Protein AF-A0A7H4MP74-F1 (afdb_monomer)

Organism: Klebsiella variicola (NCBI:txid244366)

Structure (mmCIF, N/CA/C/O backbone):
data_AF-A0A7H4MP74-F1
#
_entry.id   AF-A0A7H4MP74-F1
#
loop_
_atom_site.group_PDB
_atom_site.id
_atom_site.type_symbol
_atom_site.label_atom_id
_atom_site.label_alt_id
_atom_site.label_comp_id
_atom_site.label_asym_id
_atom_site.label_entity_id
_atom_site.label_seq_id
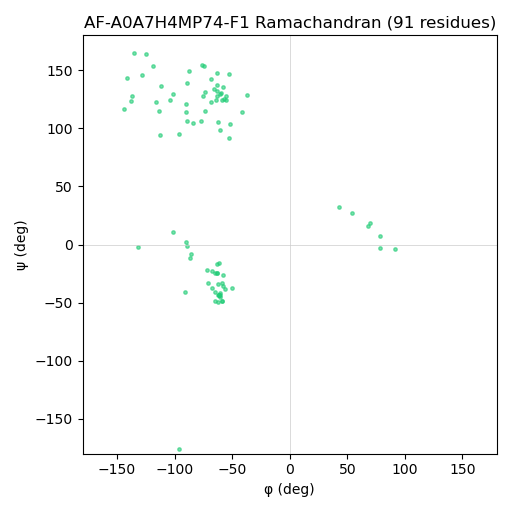_atom_site.pdbx_PDB_ins_code
_atom_site.Cartn_x
_atom_site.Cartn_y
_atom_site.Cartn_z
_atom_site.occupancy
_atom_site.B_iso_or_equiv
_atom_site.auth_seq_id
_atom_site.auth_comp_id
_atom_site.auth_asym_id
_atom_site.auth_atom_id
_atom_site.pdbx_PDB_model_num
ATOM 1 N N . MET A 1 1 ? -16.437 -9.716 -0.133 1.00 67.81 1 MET A N 1
ATOM 2 C CA . MET A 1 1 ? -15.477 -10.767 0.270 1.00 67.81 1 MET A CA 1
ATOM 3 C C . MET A 1 1 ? -14.172 -10.491 -0.451 1.00 67.81 1 MET A C 1
ATOM 5 O O . MET A 1 1 ? -14.214 -10.281 -1.657 1.00 67.81 1 MET A O 1
ATOM 9 N N . PHE A 1 2 ? -13.059 -10.402 0.277 1.00 82.44 2 PHE A N 1
ATOM 10 C CA . PHE A 1 2 ? -11.739 -10.171 -0.312 1.00 82.44 2 PHE A CA 1
ATOM 11 C C . PHE A 1 2 ? -11.361 -11.349 -1.222 1.00 82.44 2 PHE A C 1
ATOM 13 O O . PHE A 1 2 ? -11.455 -12.498 -0.795 1.00 82.44 2 PHE A O 1
ATOM 20 N N . ASN A 1 3 ? -10.973 -11.070 -2.471 1.00 86.75 3 ASN A N 1
ATOM 21 C CA . ASN A 1 3 ? -10.550 -12.086 -3.434 1.00 86.75 3 ASN A CA 1
ATOM 22 C C . ASN A 1 3 ? -9.049 -11.922 -3.741 1.00 86.75 3 ASN A C 1
ATOM 24 O O . ASN A 1 3 ? -8.703 -11.135 -4.627 1.00 86.75 3 ASN A O 1
ATOM 28 N N . PRO A 1 4 ? -8.155 -12.651 -3.047 1.00 86.00 4 PRO A N 1
ATOM 29 C CA . PRO A 1 4 ? -6.718 -12.547 -3.287 1.00 86.00 4 PRO A CA 1
ATOM 30 C C . PRO A 1 4 ? -6.311 -12.994 -4.699 1.00 86.00 4 PRO A C 1
ATOM 32 O O . PRO A 1 4 ? -5.301 -12.516 -5.219 1.00 86.00 4 PRO A O 1
ATOM 35 N N . ASP A 1 5 ? -7.097 -13.852 -5.358 1.00 90.94 5 ASP A N 1
ATOM 36 C CA . ASP A 1 5 ? -6.767 -14.348 -6.697 1.00 90.94 5 ASP A CA 1
ATOM 37 C C . ASP A 1 5 ? -6.826 -13.250 -7.769 1.00 90.94 5 ASP A C 1
ATOM 39 O O . ASP A 1 5 ? -6.099 -13.343 -8.761 1.00 90.94 5 ASP A O 1
ATOM 43 N N . LYS A 1 6 ? -7.571 -12.153 -7.532 1.00 90.25 6 LYS A N 1
ATOM 44 C CA . LYS A 1 6 ? -7.562 -10.936 -8.374 1.00 90.25 6 LYS A CA 1
ATOM 45 C C . LYS A 1 6 ? -6.135 -10.448 -8.634 1.00 90.25 6 LYS A C 1
ATOM 47 O O . LYS A 1 6 ? -5.827 -9.991 -9.732 1.00 90.25 6 LYS A O 1
ATOM 52 N N . TYR A 1 7 ? -5.246 -10.553 -7.646 1.00 88.94 7 TYR A N 1
ATOM 53 C CA . TYR A 1 7 ? -3.905 -9.979 -7.746 1.00 88.94 7 TYR A CA 1
ATOM 54 C C . TYR A 1 7 ? -2.883 -10.889 -8.430 1.00 88.94 7 TYR A C 1
ATOM 56 O O . TYR A 1 7 ? -1.786 -10.439 -8.757 1.00 88.94 7 TYR A O 1
ATOM 64 N N . ARG A 1 8 ? -3.236 -12.150 -8.709 1.00 88.19 8 ARG A N 1
ATOM 65 C CA . ARG A 1 8 ? -2.357 -13.091 -9.427 1.00 88.19 8 ARG A CA 1
ATOM 66 C C . ARG A 1 8 ? -2.229 -12.753 -10.914 1.00 88.19 8 ARG A C 1
ATOM 68 O O . ARG A 1 8 ? -1.252 -13.149 -11.539 1.00 88.19 8 ARG A O 1
ATOM 75 N N . SER A 1 9 ? -3.190 -12.012 -11.466 1.00 89.75 9 SER A N 1
ATOM 76 C CA . SER A 1 9 ? -3.246 -11.583 -12.872 1.00 89.75 9 SER A CA 1
ATOM 77 C C . SER A 1 9 ? -2.807 -10.133 -13.102 1.00 89.75 9 SER A C 1
ATOM 79 O O . SER A 1 9 ? -3.022 -9.587 -14.187 1.00 89.75 9 SER A O 1
ATOM 81 N N . VAL A 1 10 ? -2.215 -9.484 -12.096 1.00 92.19 10 VAL A N 1
ATOM 82 C CA . VAL A 1 10 ? -1.752 -8.094 -12.206 1.00 92.19 10 VAL A CA 1
ATOM 83 C C . VAL A 1 10 ? -0.657 -7.979 -13.261 1.00 92.19 10 VAL A C 1
ATOM 85 O O . VAL A 1 10 ? 0.322 -8.726 -13.264 1.00 92.19 10 VAL A O 1
ATOM 88 N N . LYS A 1 11 ? -0.807 -6.993 -14.146 1.00 93.00 11 LYS A N 1
ATOM 89 C CA . LYS A 1 11 ? 0.222 -6.601 -15.103 1.00 93.00 11 LYS A CA 1
ATOM 90 C C . LYS A 1 11 ? 1.088 -5.532 -14.457 1.00 93.00 11 LYS A C 1
ATOM 92 O O . LYS A 1 11 ? 0.620 -4.429 -14.179 1.00 93.00 11 LYS A O 1
ATOM 97 N N . TRP A 1 12 ? 2.353 -5.867 -14.223 1.00 91.75 12 TRP A N 1
ATOM 98 C CA . TRP A 1 12 ? 3.288 -4.916 -13.641 1.00 91.75 12 TRP A CA 1
ATOM 99 C C . TRP A 1 12 ? 3.505 -3.726 -14.586 1.00 91.75 12 TRP A C 1
ATOM 101 O O . TRP A 1 12 ? 3.902 -3.904 -15.739 1.00 91.75 12 TRP A O 1
ATOM 111 N N . GLN A 1 13 ? 3.265 -2.512 -14.093 1.00 89.44 13 GLN A N 1
ATOM 112 C CA . GLN A 1 13 ? 3.563 -1.264 -14.794 1.00 89.44 13 GLN A CA 1
ATOM 113 C C . GLN A 1 13 ? 4.163 -0.279 -13.799 1.00 89.44 13 GLN A C 1
ATOM 115 O O . GLN A 1 13 ? 3.521 0.048 -12.807 1.00 89.44 13 GLN A O 1
ATOM 120 N N . LYS A 1 14 ? 5.368 0.234 -14.073 1.00 84.81 14 LYS A N 1
ATOM 121 C CA . LYS A 1 14 ? 5.997 1.280 -13.251 1.00 84.81 14 LYS A CA 1
ATOM 122 C C . LYS A 1 14 ? 5.071 2.497 -13.136 1.00 84.81 14 LYS A C 1
ATOM 124 O O . LYS A 1 14 ? 4.696 3.062 -14.158 1.00 84.81 14 LYS A O 1
ATOM 129 N N . GLY A 1 15 ? 4.741 2.914 -11.913 1.00 84.81 15 GLY A N 1
ATOM 130 C CA . GLY A 1 15 ? 3.789 4.001 -11.670 1.00 84.81 15 GLY A CA 1
ATOM 131 C C . GLY A 1 15 ? 2.320 3.593 -11.819 1.00 84.81 15 GLY A C 1
ATOM 132 O O . GLY A 1 15 ? 1.452 4.456 -11.773 1.00 84.81 15 GLY A O 1
ATOM 133 N N . GLY A 1 16 ? 2.020 2.303 -11.994 1.00 87.81 16 GLY A N 1
ATOM 134 C CA . GLY A 1 16 ? 0.654 1.796 -12.081 1.00 87.81 16 GLY A CA 1
ATOM 135 C C . GLY A 1 16 ? -0.103 1.978 -10.762 1.00 87.81 16 GLY A C 1
ATOM 136 O O . GLY A 1 16 ? 0.427 1.683 -9.686 1.00 87.81 16 GLY A O 1
ATOM 137 N N . ARG A 1 17 ? -1.340 2.478 -10.841 1.00 89.50 17 ARG A N 1
ATOM 138 C CA . ARG A 1 17 ? -2.211 2.812 -9.690 1.00 89.50 17 ARG A CA 1
ATOM 139 C C . ARG A 1 17 ? -3.638 2.266 -9.810 1.00 89.50 17 ARG A C 1
ATOM 141 O O . ARG A 1 17 ? -4.441 2.462 -8.896 1.00 89.50 17 ARG A O 1
ATOM 148 N N . ALA A 1 18 ? -3.953 1.606 -10.925 1.00 89.50 18 ALA A N 1
ATOM 149 C CA . ALA A 1 18 ? -5.288 1.109 -11.233 1.00 89.50 18 ALA A CA 1
ATOM 150 C C . ALA A 1 18 ? -5.217 -0.306 -11.814 1.00 89.50 18 ALA A C 1
ATOM 152 O O . ALA A 1 18 ? -4.502 -0.552 -12.784 1.00 89.50 18 ALA A O 1
ATOM 153 N N . TYR A 1 19 ? -5.975 -1.244 -11.243 1.00 88.06 19 TYR A N 1
ATOM 154 C CA . TYR A 1 19 ? -6.053 -2.610 -11.760 1.00 88.06 19 TYR A CA 1
ATOM 155 C C . TYR A 1 19 ? -6.526 -2.619 -13.233 1.00 88.06 19 TYR A C 1
ATOM 157 O O . TYR A 1 19 ? -7.478 -1.912 -13.562 1.00 88.06 19 TYR A O 1
ATOM 165 N N . PRO A 1 20 ? -5.908 -3.411 -14.136 1.00 92.56 20 PRO A N 1
ATOM 166 C CA . PRO A 1 20 ? -4.886 -4.434 -13.888 1.00 92.56 20 PRO A CA 1
ATOM 167 C C . PRO A 1 20 ? -3.428 -3.941 -13.945 1.00 92.56 20 PRO A C 1
ATOM 169 O O . PRO A 1 20 ? -2.527 -4.764 -13.810 1.00 92.56 20 PRO A O 1
ATOM 172 N N . LEU A 1 21 ? -3.180 -2.645 -14.164 1.00 94.44 21 LEU A N 1
ATOM 173 C CA . LEU A 1 21 ? -1.848 -2.047 -14.314 1.00 94.44 21 LEU A CA 1
ATOM 174 C C . LEU A 1 21 ? -1.356 -1.450 -12.984 1.00 94.44 21 LEU A C 1
ATOM 176 O O . LEU A 1 21 ? -1.660 -0.306 -12.637 1.00 94.44 21 LEU A O 1
ATOM 180 N N . LEU A 1 22 ? -0.577 -2.224 -12.228 1.00 92.38 22 LEU A N 1
ATOM 181 C CA . LEU A 1 22 ? -0.110 -1.838 -10.890 1.00 92.38 22 LEU A CA 1
ATOM 182 C C . LEU A 1 22 ? 1.410 -1.987 -10.774 1.00 92.38 22 LEU A C 1
ATOM 184 O O . LEU A 1 22 ? 1.993 -2.904 -11.350 1.00 92.38 22 LEU A O 1
ATOM 188 N N . ASP A 1 23 ? 2.057 -1.110 -10.003 1.00 88.44 23 ASP A N 1
ATOM 189 C CA . ASP A 1 23 ? 3.405 -1.374 -9.486 1.00 88.44 23 ASP A CA 1
ATOM 190 C C . ASP A 1 23 ? 3.356 -1.949 -8.060 1.00 88.44 23 ASP A C 1
ATOM 192 O O . ASP A 1 23 ? 2.291 -2.205 -7.491 1.00 88.44 23 ASP A O 1
ATOM 196 N N . CYS A 1 24 ? 4.539 -2.148 -7.471 1.00 85.69 24 CYS A N 1
ATOM 197 C CA . CYS A 1 24 ? 4.699 -2.685 -6.122 1.00 85.69 24 CYS A CA 1
ATOM 198 C C . CYS A 1 24 ? 3.987 -1.852 -5.042 1.00 85.69 24 CYS A C 1
ATOM 200 O O . CYS A 1 24 ? 3.641 -2.396 -4.000 1.00 85.69 24 CYS A O 1
ATOM 202 N N . PHE A 1 25 ? 3.789 -0.549 -5.265 1.00 87.19 25 PHE A N 1
ATOM 203 C CA . PHE A 1 25 ? 3.053 0.317 -4.348 1.00 87.19 25 PHE A CA 1
ATOM 204 C C . PHE A 1 25 ? 1.558 0.362 -4.694 1.00 87.19 25 PHE A C 1
ATOM 206 O O . PHE A 1 25 ? 0.714 0.275 -3.805 1.00 87.19 25 PHE A O 1
ATOM 213 N N . GLY A 1 26 ? 1.214 0.426 -5.981 1.00 89.25 26 GLY A N 1
ATOM 214 C CA . GLY A 1 26 ? -0.161 0.456 -6.470 1.00 89.25 26 GLY A CA 1
ATOM 215 C C . GLY A 1 26 ? -0.987 -0.734 -5.990 1.00 89.25 26 GLY A C 1
ATOM 216 O O . GLY A 1 26 ? -2.139 -0.552 -5.604 1.00 89.25 26 GLY A O 1
ATOM 217 N N . ILE A 1 27 ? -0.394 -1.932 -5.931 1.00 90.94 27 ILE A N 1
ATOM 218 C CA . ILE A 1 27 ? -1.070 -3.122 -5.392 1.00 90.94 27 ILE A CA 1
ATOM 219 C C . ILE A 1 27 ? -1.449 -2.976 -3.912 1.00 90.94 27 ILE A C 1
ATOM 221 O O . ILE A 1 27 ? -2.508 -3.450 -3.512 1.00 90.94 27 ILE A O 1
ATOM 225 N N . VAL A 1 28 ? -0.643 -2.278 -3.106 1.00 90.12 28 VAL A N 1
ATOM 226 C CA . VAL A 1 28 ? -0.944 -2.049 -1.685 1.00 90.12 28 VAL A CA 1
ATOM 227 C C . VAL A 1 28 ? -2.198 -1.191 -1.548 1.00 90.12 28 VAL A C 1
ATOM 229 O O . VAL A 1 28 ? -3.106 -1.559 -0.808 1.00 90.12 28 VAL A O 1
ATOM 232 N N . ASN A 1 29 ? -2.283 -0.079 -2.282 1.00 90.50 29 ASN A N 1
ATOM 233 C CA . ASN A 1 29 ? -3.464 0.786 -2.237 1.00 90.50 29 ASN A CA 1
ATOM 234 C C . ASN A 1 29 ? -4.708 0.111 -2.828 1.00 90.50 29 ASN A C 1
ATOM 236 O O . ASN A 1 29 ? -5.786 0.254 -2.260 1.00 90.50 29 ASN A O 1
ATOM 240 N N . GLU A 1 30 ? -4.568 -0.682 -3.891 1.00 91.38 30 GLU A N 1
ATOM 241 C CA . GLU A 1 30 ? -5.686 -1.454 -4.448 1.00 91.38 30 GLU A CA 1
ATOM 242 C C . GLU A 1 30 ? -6.243 -2.472 -3.433 1.00 91.38 30 GLU A C 1
ATOM 244 O O . GLU A 1 30 ? -7.455 -2.549 -3.244 1.00 91.38 30 GLU A O 1
ATOM 249 N N . ILE A 1 31 ? -5.374 -3.189 -2.707 1.00 90.38 31 ILE A N 1
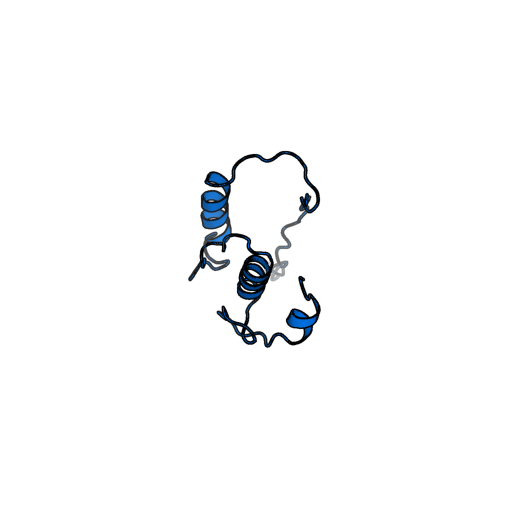ATOM 250 C CA . ILE A 1 31 ? -5.786 -4.088 -1.613 1.00 90.38 31 ILE A CA 1
ATOM 251 C C . ILE A 1 31 ? -6.485 -3.311 -0.498 1.00 90.38 31 ILE A C 1
ATOM 253 O O . ILE A 1 31 ? -7.519 -3.745 0.005 1.00 90.38 31 ILE A O 1
ATOM 257 N N . ARG A 1 32 ? -5.952 -2.146 -0.110 1.00 90.38 32 ARG A N 1
ATOM 258 C CA . ARG A 1 32 ? -6.571 -1.303 0.924 1.00 90.38 32 ARG A CA 1
ATOM 259 C C . ARG A 1 32 ? -7.979 -0.860 0.521 1.00 90.38 32 ARG A C 1
ATOM 261 O O . ARG A 1 32 ? -8.875 -0.982 1.351 1.00 90.38 32 ARG A O 1
ATOM 268 N N . ARG A 1 33 ? -8.195 -0.444 -0.735 1.00 89.50 33 ARG A N 1
ATOM 269 C CA . ARG A 1 33 ? -9.531 -0.111 -1.271 1.00 89.50 33 ARG A CA 1
ATOM 270 C C . ARG A 1 33 ? -10.487 -1.295 -1.196 1.00 89.50 33 ARG A C 1
ATOM 272 O O . ARG A 1 33 ? -11.592 -1.145 -0.686 1.00 89.50 33 ARG A O 1
ATOM 279 N N . ASP A 1 34 ? -10.051 -2.468 -1.653 1.00 89.81 34 ASP A N 1
ATOM 280 C CA . ASP A 1 34 ? -10.876 -3.684 -1.660 1.00 89.81 34 ASP A CA 1
ATOM 281 C C . ASP A 1 34 ? -11.236 -4.155 -0.232 1.00 89.81 34 ASP A C 1
ATOM 283 O O . ASP A 1 34 ? -12.260 -4.811 -0.031 1.00 89.81 34 ASP A O 1
ATOM 287 N N . LEU A 1 35 ? -10.425 -3.790 0.769 1.00 87.56 35 LEU A N 1
ATOM 288 C CA . LEU A 1 35 ? -10.680 -4.018 2.197 1.00 87.56 35 LEU A CA 1
ATOM 289 C C . LEU A 1 35 ? -11.456 -2.875 2.885 1.00 87.56 35 LEU A C 1
ATOM 291 O O . LEU A 1 35 ? -11.721 -2.966 4.082 1.00 87.56 35 LEU A O 1
ATOM 295 N N . GLY A 1 36 ? -11.804 -1.795 2.175 1.00 87.69 36 GLY A N 1
ATOM 296 C CA . GLY A 1 36 ? -12.462 -0.613 2.752 1.00 87.69 36 GLY A CA 1
ATOM 297 C C . GLY A 1 36 ? -11.566 0.218 3.683 1.00 87.69 36 GLY A C 1
ATOM 298 O O . GLY A 1 36 ? -12.062 1.002 4.490 1.00 87.69 36 GLY A O 1
ATOM 299 N N . LEU A 1 37 ? -10.245 0.043 3.599 1.00 86.00 37 LEU A N 1
ATOM 300 C CA . LEU A 1 37 ? -9.256 0.787 4.374 1.00 86.00 37 LEU A CA 1
ATOM 301 C C . LEU A 1 37 ? -8.864 2.088 3.653 1.00 86.00 37 LEU A C 1
ATOM 303 O O . LEU A 1 37 ? -8.811 2.120 2.423 1.00 86.00 37 LEU A O 1
ATOM 307 N N . PRO A 1 38 ? -8.510 3.158 4.392 1.00 85.88 38 PRO A N 1
ATOM 308 C CA . PRO A 1 38 ? -8.089 4.416 3.783 1.00 85.88 38 PRO A CA 1
ATOM 309 C C . PRO A 1 38 ? -6.803 4.231 2.974 1.00 85.88 38 PRO A C 1
ATOM 311 O O . PRO A 1 38 ? -5.867 3.570 3.431 1.00 85.88 38 PRO A O 1
ATOM 314 N N . GLU A 1 39 ? -6.731 4.831 1.791 1.00 87.12 39 GLU A N 1
ATOM 315 C CA . GLU A 1 39 ? -5.539 4.774 0.943 1.00 87.12 39 GLU A CA 1
ATOM 316 C C . GLU A 1 39 ? -4.333 5.431 1.619 1.00 87.12 39 GLU A C 1
ATOM 318 O O . GLU A 1 39 ? -4.456 6.384 2.393 1.00 87.12 39 GLU A O 1
ATOM 323 N N . TRP A 1 40 ? -3.144 4.909 1.334 1.00 86.38 40 TRP A N 1
ATOM 324 C CA . TRP A 1 40 ? -1.909 5.609 1.659 1.00 86.38 40 TRP A CA 1
ATOM 325 C C . TRP A 1 40 ? -1.659 6.750 0.668 1.00 86.38 40 TRP A C 1
ATOM 327 O O . TRP A 1 40 ? -2.118 6.669 -0.476 1.00 86.38 40 TRP A O 1
ATOM 337 N N . PRO A 1 41 ? -0.905 7.791 1.073 1.00 84.25 41 PRO A N 1
ATOM 338 C CA . PRO A 1 41 ? -0.513 8.872 0.172 1.00 84.25 41 PRO A CA 1
ATOM 339 C C . PRO A 1 41 ? 0.154 8.320 -1.091 1.00 84.25 41 PRO A C 1
ATOM 341 O O . PRO A 1 41 ? 0.878 7.337 -1.016 1.00 84.25 41 PRO A O 1
ATOM 344 N N . ASP A 1 42 ? -0.031 8.967 -2.242 1.00 79.31 42 ASP A N 1
ATOM 345 C CA . ASP A 1 42 ? 0.455 8.461 -3.541 1.00 79.31 42 ASP A CA 1
ATOM 346 C C . ASP A 1 42 ? 1.992 8.303 -3.619 1.00 79.31 42 ASP A C 1
ATOM 348 O O . ASP A 1 42 ? 2.521 7.637 -4.512 1.00 79.31 42 ASP A O 1
ATOM 352 N N . PHE A 1 43 ? 2.724 8.921 -2.678 1.00 78.19 43 PHE A N 1
ATOM 353 C CA . PHE A 1 43 ? 4.191 8.958 -2.623 1.00 78.19 43 PHE A CA 1
ATOM 354 C C . PHE A 1 43 ? 4.823 9.217 -4.006 1.00 78.19 43 PHE A C 1
ATOM 356 O O . PHE A 1 43 ? 5.907 8.720 -4.322 1.00 78.19 43 PHE A O 1
ATOM 363 N N . ALA A 1 44 ? 4.140 9.992 -4.856 1.00 75.25 44 ALA A N 1
ATOM 364 C CA . ALA A 1 44 ? 4.578 10.267 -6.213 1.00 75.25 44 ALA A CA 1
ATOM 365 C C . ALA A 1 44 ? 5.945 10.961 -6.187 1.00 75.25 44 ALA A C 1
ATOM 367 O O . ALA A 1 44 ? 6.164 11.922 -5.451 1.00 75.25 44 ALA A O 1
ATOM 368 N N . GLY A 1 45 ? 6.893 10.440 -6.967 1.00 72.06 45 GLY A N 1
ATOM 369 C CA . GLY A 1 45 ? 8.268 10.949 -7.000 1.00 72.06 45 GLY A CA 1
ATOM 370 C C . GLY A 1 45 ? 9.152 10.510 -5.826 1.00 72.06 45 GLY A C 1
ATOM 371 O O . GLY A 1 45 ? 10.354 10.786 -5.839 1.00 72.06 45 GLY A O 1
ATOM 372 N N . VAL A 1 46 ? 8.618 9.775 -4.8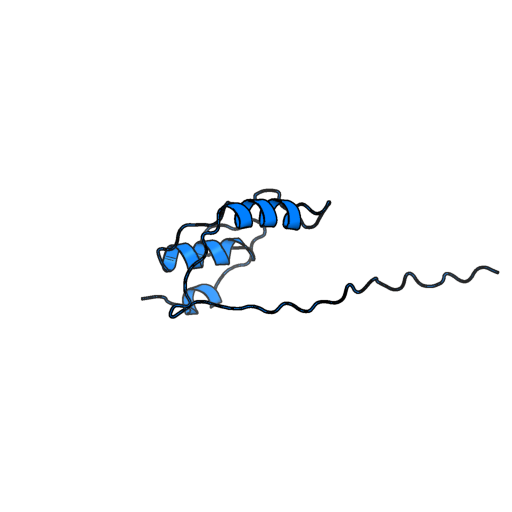44 1.00 75.88 46 VAL A N 1
ATOM 373 C CA . VAL A 1 46 ? 9.431 9.175 -3.784 1.00 75.88 46 VAL A CA 1
ATOM 374 C C . VAL A 1 46 ? 10.201 8.002 -4.368 1.00 75.88 46 VAL A C 1
ATOM 376 O O . VAL A 1 46 ? 9.655 6.994 -4.808 1.00 75.88 46 VAL A O 1
ATOM 379 N N . THR A 1 47 ? 11.514 8.153 -4.390 1.00 71.31 47 THR A N 1
ATOM 380 C CA . THR A 1 47 ? 12.451 7.186 -4.956 1.00 71.31 47 THR A CA 1
ATOM 381 C C . THR A 1 47 ? 13.475 6.799 -3.894 1.00 71.31 47 THR A C 1
ATOM 383 O O . THR A 1 47 ? 13.625 7.469 -2.872 1.00 71.31 47 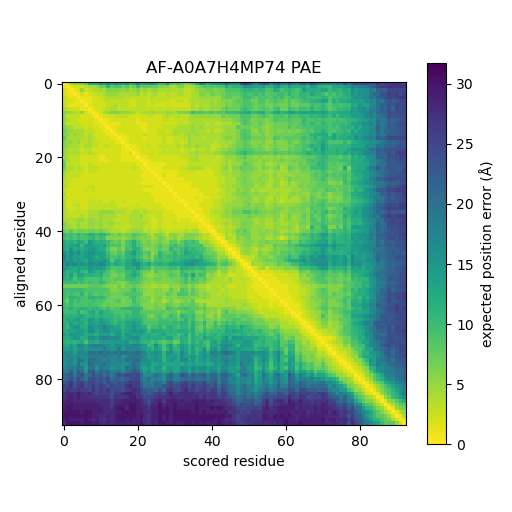THR A O 1
ATOM 386 N N . LYS A 1 48 ? 14.210 5.701 -4.114 1.00 68.81 48 LYS A N 1
ATOM 387 C CA . LYS A 1 48 ? 15.286 5.276 -3.198 1.00 68.81 48 LYS A CA 1
ATOM 388 C C . LYS A 1 48 ? 16.430 6.302 -3.112 1.00 68.81 48 LYS A C 1
ATOM 390 O O . LYS A 1 48 ? 17.238 6.260 -2.188 1.00 68.81 48 LYS A O 1
ATOM 395 N N . THR A 1 49 ? 16.513 7.224 -4.067 1.00 71.69 49 THR A N 1
ATOM 396 C CA . THR A 1 49 ? 17.525 8.278 -4.119 1.00 71.69 49 THR A CA 1
ATOM 397 C C . THR A 1 49 ? 17.354 9.307 -3.002 1.00 71.69 49 THR A C 1
ATOM 399 O O . THR A 1 49 ? 16.242 9.670 -2.625 1.00 71.69 49 THR A O 1
ATOM 402 N N . ALA A 1 50 ? 18.490 9.774 -2.475 1.00 70.25 50 ALA A N 1
ATOM 403 C CA . ALA A 1 50 ? 18.574 10.828 -1.462 1.00 70.25 50 ALA A CA 1
ATOM 404 C C . ALA A 1 50 ? 17.738 10.587 -0.182 1.00 70.25 50 ALA A C 1
ATOM 406 O O . ALA A 1 50 ? 17.323 11.540 0.472 1.00 70.25 50 ALA A O 1
ATOM 407 N N . GLY A 1 51 ? 17.467 9.325 0.180 1.00 74.94 51 GLY A N 1
ATOM 408 C CA . GLY A 1 51 ? 16.755 8.986 1.420 1.00 74.94 51 GLY A CA 1
ATOM 409 C C . GLY A 1 51 ? 15.279 9.403 1.451 1.00 74.94 51 GLY A C 1
ATOM 410 O O . GLY A 1 51 ? 14.679 9.422 2.525 1.00 74.94 51 GLY A O 1
ATOM 411 N N . ALA A 1 52 ? 14.669 9.723 0.301 1.00 79.75 52 ALA A N 1
ATOM 412 C CA . ALA A 1 52 ? 13.290 10.214 0.246 1.00 79.75 52 ALA A CA 1
ATOM 413 C C . ALA A 1 52 ? 12.274 9.222 0.847 1.00 79.75 52 ALA A C 1
ATOM 415 O O . ALA A 1 52 ? 11.316 9.654 1.483 1.00 79.75 52 ALA A O 1
ATOM 416 N N . LEU A 1 53 ? 12.517 7.911 0.715 1.00 78.56 53 LEU A N 1
ATOM 417 C CA . LEU A 1 53 ? 11.690 6.866 1.334 1.00 78.56 53 LEU A CA 1
ATOM 418 C C . LEU A 1 53 ? 11.620 6.992 2.863 1.00 78.56 53 LEU A C 1
ATOM 420 O O . LEU A 1 53 ? 10.526 6.974 3.416 1.00 78.56 53 LEU A O 1
ATOM 424 N N . ASP A 1 54 ? 12.762 7.148 3.543 1.00 79.56 54 ASP A N 1
ATOM 425 C CA . ASP A 1 54 ? 12.805 7.262 5.011 1.00 79.56 54 ASP A CA 1
ATOM 426 C C . ASP A 1 54 ? 12.095 8.539 5.480 1.00 79.56 54 ASP A C 1
ATOM 428 O O . ASP A 1 54 ? 11.298 8.509 6.418 1.00 79.56 54 ASP A O 1
ATOM 432 N N . ARG A 1 55 ? 12.297 9.652 4.766 1.00 83.50 55 ARG A N 1
ATOM 433 C CA . ARG A 1 55 ? 11.651 10.928 5.091 1.00 83.50 55 ARG A CA 1
ATOM 434 C C . ARG A 1 55 ? 10.128 10.854 4.995 1.00 83.50 55 ARG A C 1
ATOM 436 O O . ARG A 1 55 ? 9.443 11.295 5.917 1.00 83.50 55 ARG A O 1
ATOM 443 N N . GLU A 1 56 ? 9.588 10.332 3.895 1.00 85.44 56 GLU A N 1
ATOM 444 C CA . GLU A 1 56 ? 8.133 10.233 3.736 1.00 85.44 56 GLU A CA 1
ATOM 445 C C . GLU A 1 56 ? 7.527 9.159 4.653 1.00 85.44 56 GLU A C 1
ATOM 447 O O . GLU A 1 56 ? 6.441 9.369 5.195 1.00 85.44 56 GLU A O 1
ATOM 452 N N . ALA A 1 57 ? 8.256 8.070 4.930 1.00 81.81 57 ALA A N 1
ATOM 453 C CA . ALA A 1 57 ? 7.847 7.076 5.921 1.00 81.81 57 ALA A CA 1
ATOM 454 C C . ALA A 1 57 ? 7.725 7.689 7.324 1.00 81.81 57 ALA A C 1
ATOM 456 O O . ALA A 1 57 ? 6.714 7.482 7.993 1.00 81.81 57 ALA A O 1
ATOM 457 N N . ARG A 1 58 ? 8.696 8.507 7.757 1.00 83.62 58 ARG A N 1
ATOM 458 C CA . ARG A 1 58 ? 8.629 9.209 9.052 1.00 83.62 58 ARG A CA 1
ATOM 459 C C . ARG A 1 58 ? 7.431 10.147 9.140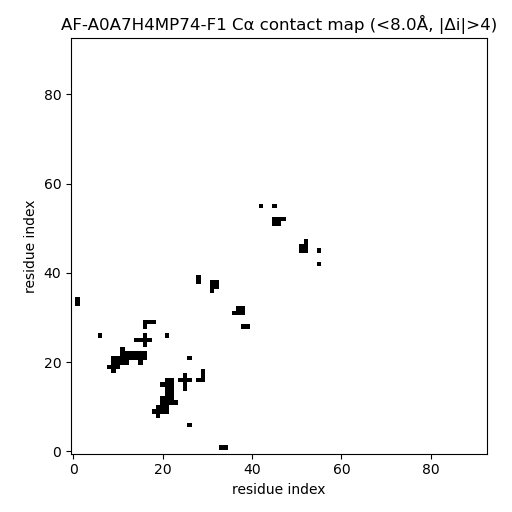 1.00 83.62 58 ARG A C 1
ATOM 461 O O . ARG A 1 58 ? 6.768 10.172 10.171 1.00 83.62 58 ARG A O 1
ATOM 468 N N . LYS A 1 59 ? 7.117 10.885 8.070 1.00 85.31 59 LYS A N 1
ATOM 469 C CA . LYS A 1 59 ? 5.923 11.746 8.037 1.00 85.31 59 LYS A CA 1
ATOM 470 C C . LYS A 1 59 ? 4.638 10.938 8.189 1.00 85.31 59 LYS A C 1
ATOM 472 O O . LYS A 1 59 ? 3.770 11.331 8.961 1.00 85.31 59 LYS A O 1
ATOM 477 N N . LEU A 1 60 ? 4.533 9.798 7.501 1.00 83.38 60 LEU A N 1
ATOM 478 C CA . LEU A 1 60 ? 3.388 8.901 7.654 1.00 83.38 60 LEU A CA 1
ATOM 479 C C . LEU A 1 60 ? 3.305 8.359 9.090 1.00 83.38 60 LEU A C 1
ATOM 481 O O . LEU A 1 60 ? 2.225 8.382 9.677 1.00 83.38 60 LEU A O 1
ATOM 485 N N . MET A 1 61 ? 4.430 7.946 9.684 1.00 82.56 61 MET A N 1
ATOM 486 C CA . MET A 1 61 ? 4.480 7.426 11.056 1.00 82.56 61 MET A CA 1
ATOM 487 C C . MET A 1 61 ? 3.954 8.419 12.098 1.00 82.56 61 MET A C 1
ATOM 489 O O . MET A 1 61 ? 3.288 7.996 13.037 1.00 82.56 61 MET A O 1
ATOM 493 N N . LEU A 1 62 ? 4.181 9.724 11.914 1.00 85.00 62 LEU A N 1
ATOM 494 C CA . LEU A 1 62 ? 3.647 10.761 12.808 1.00 85.00 62 LEU A CA 1
ATOM 495 C C . LEU A 1 62 ? 2.110 10.826 12.812 1.00 85.00 62 LEU A C 1
ATOM 497 O O . LEU A 1 62 ? 1.523 11.288 13.786 1.00 85.00 62 LEU A O 1
ATOM 501 N N . SER A 1 63 ? 1.454 10.372 11.740 1.00 82.19 63 SER A N 1
ATOM 502 C CA . SER A 1 63 ? -0.013 10.333 11.642 1.00 82.19 63 SER A CA 1
ATOM 503 C C . SER A 1 63 ? -0.635 9.057 12.220 1.00 82.19 63 SER A C 1
ATOM 505 O O . SER A 1 63 ? -1.855 8.986 12.391 1.00 82.19 63 SER A O 1
ATOM 507 N N . LEU A 1 64 ? 0.181 8.041 12.52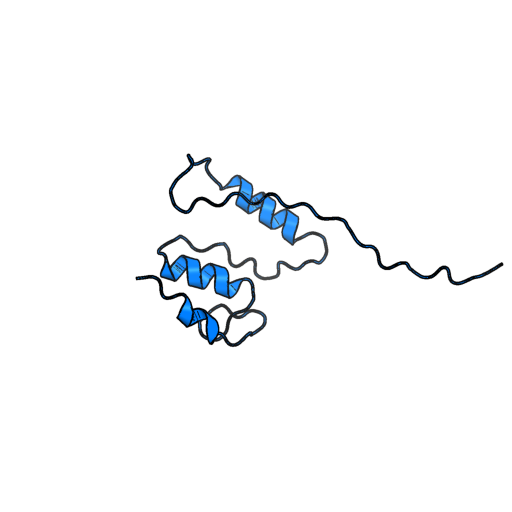5 1.00 80.12 64 LEU A N 1
ATOM 508 C CA . LEU A 1 64 ? -0.301 6.764 13.034 1.00 80.12 64 LEU A CA 1
ATOM 509 C C . LEU A 1 64 ? -0.705 6.900 14.503 1.00 80.12 64 LEU A C 1
ATOM 511 O O . LEU A 1 64 ? 0.071 7.342 15.349 1.00 80.12 64 LEU A O 1
ATOM 515 N N . LYS A 1 65 ? -1.924 6.466 14.819 1.00 80.38 65 LYS A N 1
ATOM 516 C CA . LYS A 1 65 ? -2.379 6.328 16.203 1.00 80.38 65 LYS A CA 1
ATOM 517 C C . LYS A 1 65 ? -2.025 4.941 16.711 1.00 80.38 65 LYS A C 1
ATOM 519 O O . LYS A 1 65 ? -2.182 3.953 15.995 1.00 80.38 65 LYS A O 1
ATOM 524 N N . ARG A 1 66 ? -1.569 4.871 17.961 1.00 78.81 66 ARG A N 1
ATOM 525 C CA . ARG A 1 66 ? -1.374 3.595 18.650 1.00 78.81 66 ARG A CA 1
ATOM 526 C C . ARG A 1 66 ? -2.720 2.868 18.711 1.00 78.81 66 ARG A C 1
ATOM 528 O O . ARG A 1 66 ? -3.720 3.473 19.088 1.00 78.81 66 ARG A O 1
ATOM 535 N N . CYS A 1 67 ? -2.726 1.604 18.313 1.00 76.75 67 CYS A N 1
ATOM 536 C CA . CYS A 1 67 ? -3.876 0.716 18.417 1.00 76.75 67 CYS A CA 1
ATOM 537 C C . CYS A 1 67 ? -3.528 -0.467 19.320 1.00 76.75 67 CYS A C 1
ATOM 539 O O . CYS A 1 67 ? -2.352 -0.822 19.457 1.00 76.75 67 CYS A O 1
ATOM 541 N N . ASP A 1 68 ? -4.552 -1.045 19.942 1.00 82.62 68 ASP A N 1
ATOM 542 C CA . ASP A 1 68 ? -4.425 -2.316 20.643 1.00 82.62 68 ASP A CA 1
ATOM 543 C C . ASP A 1 68 ? -4.326 -3.468 19.631 1.00 82.62 68 ASP A C 1
ATOM 545 O O . ASP A 1 68 ? -4.827 -3.343 18.507 1.00 82.62 68 ASP A O 1
ATOM 549 N N . PRO A 1 69 ? -3.683 -4.592 19.993 1.00 79.88 69 PRO A N 1
ATOM 550 C CA . PRO A 1 69 ? -3.640 -5.770 19.140 1.00 79.88 69 PRO A CA 1
ATOM 551 C C . PRO A 1 69 ? -5.056 -6.225 18.773 1.00 79.88 69 PRO A C 1
ATOM 553 O O . PRO A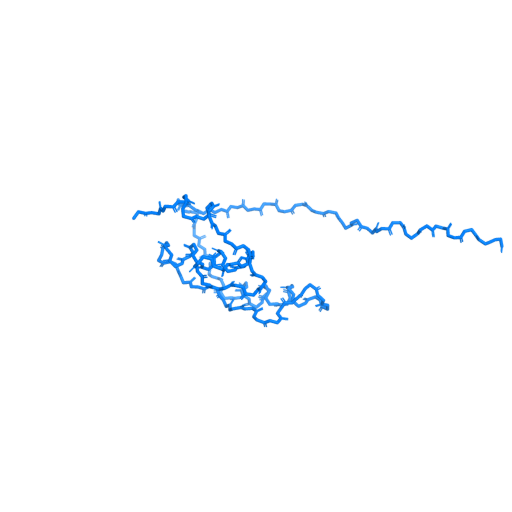 1 69 ? -5.898 -6.429 19.646 1.00 79.88 69 PRO A O 1
ATOM 556 N N . CYS A 1 70 ? -5.310 -6.406 17.481 1.00 77.50 70 CYS A N 1
ATOM 557 C CA . CYS A 1 70 ? -6.586 -6.878 16.961 1.00 77.50 70 CYS A CA 1
ATOM 558 C C . CYS A 1 70 ? -6.370 -7.944 15.884 1.00 77.50 70 CYS A C 1
ATOM 560 O O . CYS A 1 70 ? -5.263 -8.122 15.370 1.00 77.50 70 CYS A O 1
ATOM 562 N N . GLU A 1 71 ? -7.428 -8.677 15.549 1.00 68.62 71 GLU A N 1
ATOM 563 C CA . GLU A 1 71 ? -7.378 -9.660 14.472 1.00 68.62 71 GLU A CA 1
ATOM 564 C C . GLU A 1 71 ? -6.998 -8.973 13.148 1.00 68.62 71 GLU A C 1
ATOM 566 O O . GLU A 1 71 ? -7.605 -7.980 12.746 1.00 68.62 71 GLU A O 1
ATOM 571 N N . GLY A 1 72 ? -5.935 -9.463 12.504 1.00 66.06 72 GLY A N 1
ATOM 572 C CA . GLY A 1 72 ? -5.340 -8.838 11.316 1.00 66.06 72 GLY A CA 1
ATOM 573 C C . GLY A 1 72 ? -4.216 -7.828 11.593 1.00 66.06 72 GLY A C 1
ATOM 574 O O . GLY A 1 72 ? -3.592 -7.354 10.643 1.00 66.06 72 GLY A O 1
ATOM 575 N N . ALA A 1 73 ? -3.896 -7.518 12.856 1.00 70.44 73 ALA A N 1
ATOM 576 C CA . ALA A 1 73 ? -2.713 -6.728 13.191 1.00 70.44 73 ALA A CA 1
ATOM 577 C C . ALA A 1 73 ? -1.425 -7.520 12.897 1.00 70.44 73 ALA A C 1
ATOM 579 O O . ALA A 1 73 ? -1.209 -8.612 13.422 1.00 70.44 73 ALA A O 1
ATOM 580 N N . GLY A 1 74 ? -0.553 -6.959 12.055 1.00 63.34 74 GLY A N 1
ATOM 581 C CA . GLY A 1 74 ? 0.742 -7.545 11.711 1.00 63.34 74 GLY A CA 1
ATOM 582 C C . GLY A 1 74 ? 1.887 -6.884 12.474 1.00 63.34 74 GLY A C 1
ATOM 583 O O . GLY A 1 74 ? 2.025 -5.662 12.450 1.00 63.34 74 GLY A O 1
ATOM 584 N N . VAL A 1 75 ? 2.743 -7.688 13.107 1.00 66.38 7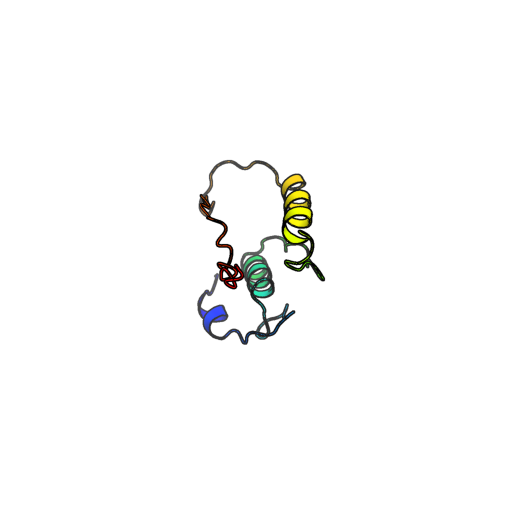5 VAL A N 1
ATOM 585 C CA . VAL A 1 75 ? 4.037 -7.240 13.639 1.00 66.38 75 VAL A CA 1
ATOM 586 C C . VAL A 1 75 ? 5.125 -7.731 12.696 1.00 66.38 75 VAL A C 1
ATOM 588 O O . VAL A 1 75 ? 5.230 -8.925 12.429 1.00 66.38 75 VAL A O 1
ATOM 591 N N . ALA A 1 76 ? 5.943 -6.811 12.191 1.00 62.66 76 ALA A N 1
ATOM 592 C CA . ALA A 1 76 ? 7.106 -7.145 11.383 1.00 62.66 76 ALA A CA 1
ATOM 593 C C . ALA A 1 76 ? 8.376 -6.750 12.140 1.00 62.66 76 ALA A C 1
ATOM 595 O O . ALA A 1 76 ? 8.631 -5.569 12.370 1.00 62.66 76 ALA A O 1
ATOM 596 N N . CYS A 1 77 ? 9.189 -7.742 12.503 1.00 50.50 77 CYS A N 1
ATOM 597 C CA . CYS A 1 77 ? 10.563 -7.514 12.934 1.00 50.50 77 CYS A CA 1
ATOM 598 C C . CYS A 1 77 ? 11.456 -7.553 11.695 1.00 50.50 77 CYS A C 1
ATOM 600 O O . CYS A 1 77 ? 11.687 -8.615 11.120 1.00 50.50 77 CYS A O 1
ATOM 602 N N . TYR A 1 78 ? 11.936 -6.389 11.262 1.00 65.62 78 TYR A N 1
ATOM 603 C CA . TYR A 1 78 ? 12.892 -6.301 10.165 1.00 65.62 78 TYR A CA 1
ATOM 604 C C . TYR A 1 78 ? 14.322 -6.368 10.713 1.00 65.62 78 TYR A C 1
ATOM 606 O O . TYR A 1 78 ? 14.727 -5.516 11.500 1.00 65.62 78 TYR A O 1
ATOM 614 N N . SER A 1 79 ? 15.088 -7.364 10.267 1.00 52.06 79 SER A N 1
ATOM 615 C CA . SER A 1 79 ? 16.542 -7.422 10.431 1.00 52.06 79 SER A CA 1
ATOM 616 C C . SER A 1 79 ? 17.174 -7.367 9.045 1.00 52.06 79 SER A C 1
ATOM 618 O O . SER A 1 79 ? 16.845 -8.179 8.182 1.00 52.06 79 SER A O 1
ATOM 620 N N . GLY A 1 80 ? 18.046 -6.390 8.810 1.00 69.12 80 GLY A N 1
ATOM 621 C CA . GLY A 1 80 ? 18.725 -6.213 7.533 1.00 69.12 80 GLY A CA 1
ATOM 622 C C . GLY A 1 80 ? 20.168 -5.774 7.733 1.00 69.12 80 GLY A C 1
ATOM 623 O O . GLY A 1 80 ? 20.466 -4.987 8.629 1.00 69.12 80 GLY A O 1
ATOM 624 N N . SER A 1 81 ? 21.056 -6.272 6.880 1.00 58.47 81 SER A N 1
ATOM 625 C CA . SER A 1 81 ? 22.457 -5.868 6.790 1.00 58.47 81 SER A CA 1
ATOM 626 C C . SER A 1 81 ? 22.703 -5.139 5.466 1.00 58.47 81 SER A C 1
ATOM 628 O O . SER A 1 81 ? 22.216 -5.537 4.406 1.00 58.47 81 SER A O 1
ATOM 630 N N . THR A 1 82 ? 23.438 -4.028 5.515 1.00 57.22 82 THR A N 1
ATOM 631 C CA . THR A 1 82 ? 23.789 -3.255 4.318 1.00 57.22 82 THR A CA 1
ATOM 632 C C . THR A 1 82 ? 24.920 -3.967 3.583 1.00 57.22 82 THR A C 1
ATOM 634 O O . THR A 1 82 ? 26.062 -3.946 4.035 1.00 57.22 82 THR A O 1
ATOM 637 N N . VAL A 1 83 ? 24.624 -4.603 2.448 1.00 47.78 83 VAL A N 1
ATOM 638 C CA . VAL A 1 83 ? 25.660 -5.195 1.590 1.00 47.78 83 VAL A CA 1
ATOM 639 C C . VAL A 1 83 ? 26.217 -4.095 0.690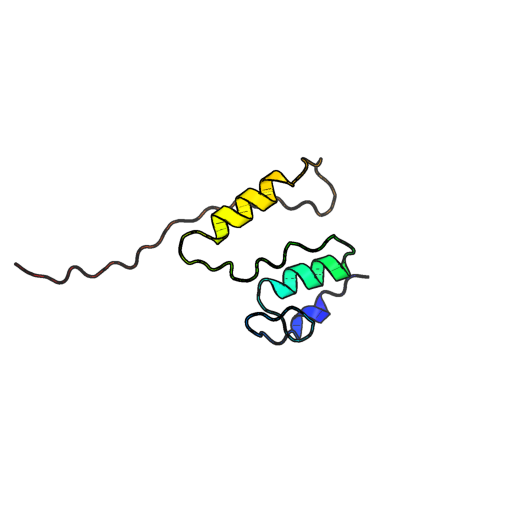 1.00 47.78 83 VAL A C 1
ATOM 641 O O . VAL A 1 83 ? 25.559 -3.662 -0.257 1.00 47.78 83 VAL A O 1
ATOM 644 N N . PHE A 1 84 ? 27.421 -3.610 0.990 1.00 44.56 84 PHE A N 1
ATOM 645 C CA . PHE A 1 84 ? 28.186 -2.842 0.013 1.00 44.56 84 PHE A CA 1
ATOM 646 C C . PHE A 1 84 ? 28.722 -3.826 -1.033 1.00 44.56 84 PHE A C 1
ATOM 648 O O . PHE A 1 84 ? 29.297 -4.844 -0.637 1.00 44.56 84 PHE A O 1
ATOM 655 N N . PRO A 1 85 ? 28.579 -3.572 -2.347 1.00 41.25 85 PRO A N 1
ATOM 656 C CA . PRO A 1 85 ? 29.410 -4.286 -3.302 1.00 41.25 85 PRO A CA 1
ATOM 657 C C . PRO A 1 85 ? 30.860 -4.009 -2.902 1.00 41.25 85 PRO A C 1
ATOM 659 O O . PRO A 1 85 ? 31.239 -2.845 -2.740 1.00 41.25 85 PRO A O 1
ATOM 662 N N . CYS A 1 86 ? 31.647 -5.068 -2.682 1.00 43.12 86 CYS A N 1
ATOM 663 C CA . CYS A 1 86 ? 33.096 -4.941 -2.637 1.00 43.12 86 CYS A CA 1
ATOM 664 C C . CYS A 1 86 ? 33.485 -4.210 -3.917 1.00 43.12 86 CYS A C 1
ATOM 666 O O . CYS A 1 86 ? 33.434 -4.778 -5.003 1.00 43.12 86 CYS A O 1
ATOM 668 N N . ARG A 1 87 ? 33.812 -2.921 -3.801 1.00 45.50 87 ARG A N 1
ATOM 669 C CA . ARG A 1 87 ? 34.645 -2.275 -4.798 1.00 45.50 87 ARG A CA 1
ATOM 670 C C . ARG A 1 87 ? 35.935 -3.054 -4.701 1.00 45.50 87 ARG A C 1
ATOM 672 O O . ARG A 1 87 ? 36.618 -2.962 -3.679 1.00 45.50 87 ARG A O 1
ATOM 679 N N . ASP A 1 88 ? 36.167 -3.898 -5.696 1.00 46.94 88 ASP A N 1
ATOM 680 C CA . ASP A 1 88 ? 37.424 -4.589 -5.874 1.00 46.94 88 ASP A CA 1
ATOM 681 C C . ASP A 1 88 ? 38.544 -3.633 -5.487 1.00 46.94 88 ASP A C 1
ATOM 683 O O . ASP A 1 88 ? 38.589 -2.477 -5.928 1.00 46.94 88 ASP A O 1
ATOM 687 N N . ARG A 1 89 ? 39.428 -4.111 -4.609 1.00 45.47 89 ARG A N 1
ATOM 688 C CA . ARG A 1 89 ? 40.780 -3.583 -4.541 1.00 45.47 89 ARG A CA 1
ATOM 689 C C . ARG A 1 89 ? 41.325 -3.672 -5.964 1.00 45.47 89 ARG A C 1
ATOM 691 O O . ARG A 1 89 ? 41.881 -4.697 -6.346 1.00 45.47 89 ARG A O 1
ATOM 698 N N . CYS A 1 90 ? 41.166 -2.607 -6.746 1.00 45.78 90 CYS A N 1
ATOM 699 C CA . CYS A 1 90 ? 42.062 -2.333 -7.847 1.00 45.78 90 CYS A CA 1
ATOM 700 C C . CYS A 1 90 ? 43.432 -2.157 -7.206 1.00 45.78 90 CYS A C 1
ATOM 702 O O . CYS A 1 90 ? 43.747 -1.143 -6.591 1.00 45.78 90 CYS A O 1
ATOM 704 N N . ASN A 1 91 ? 44.172 -3.252 -7.275 1.00 46.59 91 ASN A N 1
ATOM 705 C CA . ASN A 1 91 ? 45.582 -3.387 -7.014 1.00 46.59 91 ASN A CA 1
ATOM 706 C C . ASN A 1 91 ? 46.328 -2.188 -7.627 1.00 46.59 91 ASN A C 1
ATOM 708 O O . ASN A 1 91 ? 46.363 -2.046 -8.847 1.00 46.59 91 ASN A O 1
ATOM 712 N N . ALA A 1 92 ? 46.931 -1.344 -6.800 1.00 42.97 92 ALA A N 1
ATOM 713 C CA . ALA A 1 92 ? 48.035 -0.499 -7.222 1.00 42.97 92 ALA A CA 1
ATOM 714 C C . ALA A 1 92 ? 48.998 -0.388 -6.044 1.00 42.97 92 ALA A C 1
ATOM 716 O O . ALA A 1 92 ? 48.622 0.037 -4.952 1.00 42.97 92 ALA A O 1
ATOM 717 N N . ARG A 1 93 ? 50.196 -0.907 -6.302 1.00 41.25 93 ARG A N 1
ATOM 718 C CA . ARG A 1 93 ? 51.412 -0.726 -5.518 1.00 41.25 93 ARG A CA 1
ATOM 719 C C . ARG A 1 93 ? 51.698 0.745 -5.254 1.00 41.25 93 ARG A C 1
ATOM 721 O O . ARG A 1 93 ? 51.335 1.565 -6.125 1.00 41.25 93 ARG A O 1
#

Mean predicted aligned error: 10.96 Å

Solvent-accessible surface area (backbone atoms only — not comparable to full-atom values): 6338 Å² total; per-residue (Å²): 132,85,63,75,70,69,65,76,71,53,42,80,30,92,86,20,70,50,91,56,36,24,24,90,64,23,50,54,39,50,51,27,52,72,68,74,41,82,68,70,80,86,60,79,89,60,40,86,62,94,54,38,51,62,55,54,49,52,57,53,55,72,72,60,73,92,75,78,93,51,95,89,67,82,87,82,88,85,84,87,79,89,81,73,80,80,73,70,82,78,84,72,135

Foldseek 3Di:
DDDPVQQVQADDDVLAQDPNHDHPQNVVQVSCVSVVHDGDDSCPPQDPPPCSVVVVVVVVVVVDDDDDDDVPDDDDDDDDDDDDPPPPPPDDD

pLDDT: mean 76.84, std 15.09, range [41.25, 94.44]

Sequence (93 aa):
MFNPDKYRSVKWQKGGRAYPLLDCFGIVNEIRRDLGLPEWPDFAGVTKTAGALDREARKLMLSLKRCDPCEGAGVACYSGSTVFPCRDRCNAR

Radius of gyration: 18.5 Å; Cα contacts (8 Å, |Δi|>4): 52; chains: 1; bounding box: 67×26×36 Å

Secondary structure (DSSP, 8-state):
---GGGGGG-EE-TT-EETTEE-TTHHHHHHHHHTTPPPPP--TT--SGGGHHHHHHHHHHHHPPP----TTPPP------------------